Protein AF-A0A659XXK2-F1 (afdb_monomer)

Nearest PDB structures (foldseek):
  3upy-assembly1_B  TM=1.006E+00  e=1.968E-05  Brucella abortus 2308

Solvent-accessible surface area (backbone atoms only — not comparable to full-atom values): 4494 Å² total; per-residue (Å²): 131,70,42,58,80,47,92,90,35,78,52,47,81,36,35,58,90,40,40,69,57,43,75,27,37,48,94,77,68,19,74,32,93,55,84,68,56,46,73,57,66,49,45,63,77,46,71,91,73,85,87,82,86,83,86,74,92,49,66,72,59,48,53,52,62,67,70,68,115

Structure (mmCIF, N/CA/C/O backbone):
data_AF-A0A659XXK2-F1
#
_entry.id   AF-A0A659XXK2-F1
#
loop_
_atom_site.group_PDB
_atom_site.id
_atom_site.type_symbol
_atom_site.label_atom_id
_atom_site.label_alt_id
_atom_site.label_comp_id
_atom_site.label_asym_id
_atom_site.label_entity_id
_atom_site.label_seq_id
_atom_site.pdbx_PDB_ins_code
_atom_site.Cartn_x
_atom_site.Cartn_y
_atom_site.Cartn_z
_atom_site.occupancy
_atom_site.B_iso_or_equiv
_atom_site.auth_seq_id
_atom_site.auth_comp_id
_atom_site.auth_asym_id
_atom_site.auth_atom_id
_atom_site.pdbx_PDB_model_num
ATOM 1 N N . GLY A 1 1 ? -10.191 -13.454 -4.046 1.00 90.12 1 GLY A N 1
ATOM 2 C CA . GLY A 1 1 ? -8.885 -12.962 -3.563 1.00 90.12 1 GLY A CA 1
ATOM 3 C C . GLY A 1 1 ? -8.766 -11.483 -3.862 1.00 90.12 1 GLY A C 1
ATOM 4 O O . GLY A 1 1 ? -9.687 -10.939 -4.462 1.00 90.12 1 GLY A O 1
ATOM 5 N N . LEU A 1 2 ? -7.670 -10.846 -3.453 1.00 96.12 2 LEU A N 1
ATOM 6 C CA . LEU A 1 2 ? -7.349 -9.485 -3.893 1.00 96.12 2 LEU A CA 1
ATOM 7 C C . LEU A 1 2 ? -7.018 -9.502 -5.394 1.00 96.12 2 LEU A C 1
ATOM 9 O O . LEU A 1 2 ? -6.503 -10.503 -5.893 1.00 96.12 2 LEU A O 1
ATOM 13 N N . VAL A 1 3 ? -7.341 -8.429 -6.111 1.00 96.81 3 VAL A N 1
ATOM 14 C CA . VAL A 1 3 ? -7.196 -8.357 -7.577 1.00 96.81 3 VAL A CA 1
ATOM 15 C C . VAL A 1 3 ? -6.546 -7.039 -8.002 1.00 96.81 3 VAL A C 1
ATOM 17 O O . VAL A 1 3 ? -6.736 -6.043 -7.308 1.00 96.81 3 VAL A O 1
ATOM 20 N N . PRO A 1 4 ? -5.827 -6.983 -9.136 1.00 97.81 4 PRO A N 1
ATOM 21 C CA . PRO A 1 4 ? -5.310 -5.723 -9.662 1.00 97.81 4 PRO A CA 1
ATOM 22 C C . PRO A 1 4 ? -6.432 -4.709 -9.900 1.00 97.81 4 PRO A C 1
ATOM 24 O O . PRO A 1 4 ? -7.534 -5.071 -10.328 1.00 97.81 4 PRO A O 1
ATOM 27 N N . ASP A 1 5 ? -6.155 -3.438 -9.627 1.00 97.88 5 ASP A N 1
ATOM 28 C CA . ASP A 1 5 ? -7.121 -2.362 -9.854 1.00 97.88 5 ASP A CA 1
ATOM 29 C C . ASP A 1 5 ? -7.278 -2.047 -11.347 1.00 97.88 5 ASP A C 1
ATOM 31 O O . ASP A 1 5 ? -8.395 -1.901 -11.844 1.00 97.88 5 ASP A O 1
ATOM 35 N N . VAL A 1 6 ? -6.153 -2.040 -12.068 1.00 97.88 6 VAL A N 1
ATOM 36 C CA . VAL A 1 6 ? -6.051 -1.868 -13.522 1.00 97.88 6 VAL A CA 1
ATOM 37 C C . VAL A 1 6 ? -5.124 -2.936 -14.124 1.00 97.88 6 VAL A C 1
ATOM 39 O O . VAL A 1 6 ? -4.269 -3.473 -13.408 1.00 97.88 6 VAL A O 1
ATOM 42 N N . PRO A 1 7 ? -5.258 -3.279 -15.421 1.00 97.69 7 PRO A N 1
ATOM 43 C CA . PRO A 1 7 ? -4.304 -4.159 -16.094 1.00 97.69 7 PRO A CA 1
ATOM 44 C C . PRO A 1 7 ? -2.873 -3.624 -15.963 1.00 97.69 7 PRO A C 1
ATOM 46 O O . PRO A 1 7 ? -2.614 -2.473 -16.296 1.00 97.69 7 PRO A O 1
ATOM 49 N N . GLY A 1 8 ? -1.955 -4.462 -15.475 1.00 96.75 8 GLY A N 1
ATOM 50 C CA . GLY A 1 8 ? -0.563 -4.073 -15.221 1.00 96.75 8 GLY A CA 1
ATOM 51 C C . GLY A 1 8 ? -0.285 -3.480 -13.834 1.00 96.75 8 GLY A C 1
ATOM 52 O O . GLY A 1 8 ? 0.885 -3.309 -13.513 1.00 96.75 8 GLY A O 1
ATOM 53 N N . MET A 1 9 ? -1.316 -3.269 -13.000 1.00 98.19 9 MET A N 1
ATOM 54 C CA . MET A 1 9 ? -1.229 -2.562 -11.708 1.00 98.19 9 MET A CA 1
ATOM 55 C C . MET A 1 9 ? -0.805 -1.088 -11.873 1.00 98.19 9 MET A C 1
ATOM 57 O O . MET A 1 9 ? -0.505 -0.645 -12.981 1.00 98.19 9 MET A O 1
ATOM 61 N N . HIS A 1 10 ? -0.853 -0.292 -10.802 1.00 98.00 10 HIS A N 1
ATOM 62 C CA . HIS A 1 10 ? -0.474 1.124 -10.869 1.00 98.00 10 HIS A CA 1
ATOM 63 C C . HIS A 1 10 ? 1.038 1.329 -10.783 1.00 98.00 10 HIS A C 1
ATOM 65 O O . HIS A 1 10 ? 1.564 2.205 -11.465 1.00 98.00 10 HIS A O 1
ATOM 71 N N . GLY A 1 11 ? 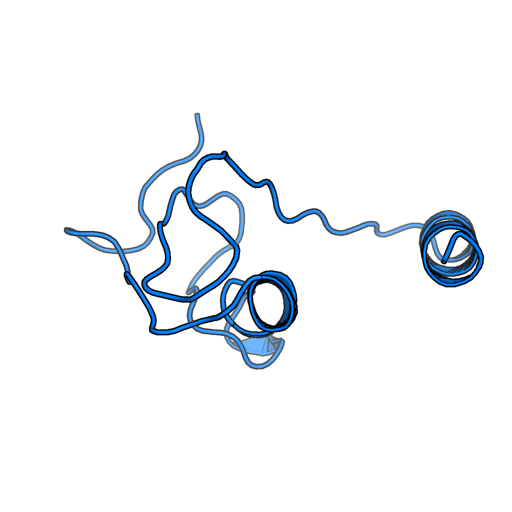1.737 0.548 -9.955 1.00 97.38 11 GLY A N 1
ATOM 72 C CA . GLY A 1 11 ? 3.192 0.627 -9.808 1.00 97.38 11 GLY A CA 1
ATOM 73 C C . GLY A 1 11 ? 3.742 2.024 -9.478 1.00 97.38 11 GLY A C 1
ATOM 74 O O . GLY A 1 11 ? 4.720 2.427 -10.115 1.00 97.38 11 GLY A O 1
ATOM 75 N N . PRO A 1 12 ? 3.141 2.806 -8.554 1.00 97.50 12 PRO A N 1
ATOM 76 C CA . PRO A 1 12 ? 3.559 4.181 -8.315 1.00 97.50 12 PRO A CA 1
ATOM 77 C C . PRO A 1 12 ? 4.972 4.279 -7.729 1.00 97.50 12 PRO A C 1
ATOM 79 O O . PRO A 1 12 ? 5.446 3.393 -7.008 1.00 97.50 12 PRO A O 1
ATOM 82 N N . THR A 1 13 ? 5.617 5.419 -7.975 1.00 97.25 13 THR A N 1
ATOM 83 C CA . THR A 1 13 ? 6.824 5.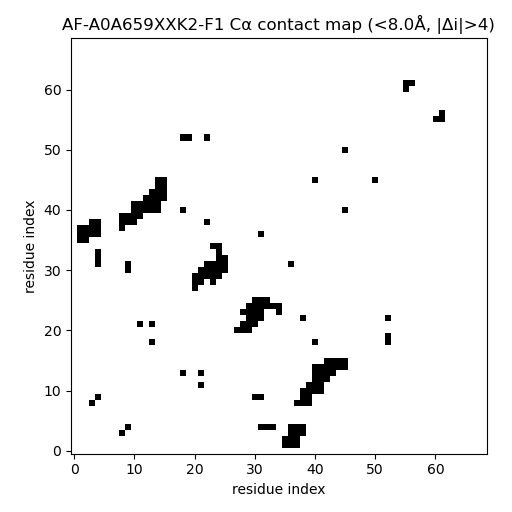808 -7.243 1.00 97.25 13 THR A CA 1
ATOM 84 C C . THR A 1 13 ? 6.435 6.193 -5.817 1.00 97.25 13 THR A C 1
ATOM 86 O O . THR A 1 13 ? 5.816 7.236 -5.625 1.00 97.25 13 THR A O 1
ATOM 89 N N . ALA A 1 14 ? 6.761 5.346 -4.840 1.00 97.31 14 ALA A N 1
ATOM 90 C CA . ALA A 1 14 ? 6.442 5.571 -3.429 1.00 97.31 14 ALA A CA 1
ATOM 91 C C . ALA A 1 14 ? 7.458 4.863 -2.519 1.00 97.31 14 ALA A C 1
ATOM 93 O O . ALA A 1 14 ? 7.710 3.661 -2.683 1.00 97.31 14 ALA A O 1
ATOM 94 N N . THR A 1 15 ? 8.040 5.590 -1.561 1.00 97.00 15 THR A N 1
ATOM 95 C CA . THR A 1 15 ? 8.874 5.010 -0.493 1.00 97.00 15 THR A CA 1
ATOM 96 C C . THR A 1 15 ? 8.024 4.281 0.546 1.00 97.00 15 THR A C 1
ATOM 98 O O . THR A 1 15 ? 6.796 4.367 0.535 1.00 97.00 15 THR A O 1
ATOM 101 N N . LEU A 1 16 ? 8.675 3.558 1.465 1.00 96.06 16 LEU A N 1
ATOM 102 C CA . LEU A 1 16 ? 8.002 2.844 2.557 1.00 96.06 16 LEU A CA 1
ATOM 103 C C . LEU A 1 16 ? 7.050 3.750 3.361 1.00 96.06 16 LEU A C 1
ATOM 105 O O . LEU A 1 16 ? 5.948 3.333 3.710 1.00 96.06 16 LEU A O 1
ATOM 109 N N . GLU A 1 17 ? 7.462 4.988 3.623 1.00 95.62 17 GLU A N 1
ATOM 110 C CA . GLU A 1 17 ? 6.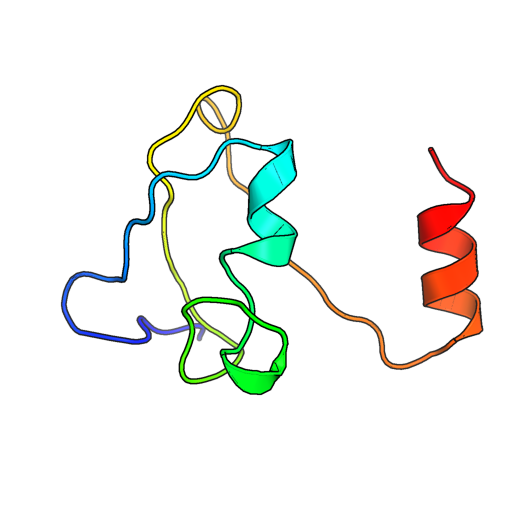713 5.975 4.407 1.00 95.62 17 GLU A CA 1
ATOM 111 C C . GLU A 1 17 ? 5.503 6.549 3.651 1.00 95.62 17 GLU A C 1
ATOM 113 O O . GLU A 1 17 ? 4.554 7.025 4.271 1.00 95.62 17 GLU A O 1
ATOM 118 N N . GLU A 1 18 ? 5.520 6.483 2.320 1.00 97.25 18 GLU A N 1
ATOM 119 C CA . GLU A 1 18 ? 4.496 7.044 1.431 1.00 97.25 18 GLU A CA 1
ATOM 120 C C . GLU A 1 18 ? 3.436 6.008 1.029 1.00 97.25 18 GLU A C 1
ATOM 122 O O . GLU A 1 18 ? 2.368 6.367 0.535 1.00 97.25 18 GLU A O 1
ATOM 127 N N . LEU A 1 19 ? 3.694 4.711 1.244 1.00 97.06 19 LEU A N 1
ATOM 128 C CA . LEU A 1 19 ? 2.826 3.628 0.768 1.00 97.06 19 LEU A CA 1
ATOM 129 C C . LEU A 1 19 ? 1.358 3.822 1.158 1.00 97.06 19 LEU A C 1
ATOM 131 O O . LEU A 1 19 ? 0.482 3.720 0.305 1.00 97.06 19 LEU A O 1
ATOM 135 N N . ALA A 1 20 ? 1.087 4.110 2.433 1.00 96.19 20 ALA A N 1
ATOM 136 C CA . ALA A 1 20 ? -0.278 4.195 2.948 1.00 96.19 20 ALA A CA 1
ATOM 137 C C . ALA A 1 20 ? -1.059 5.416 2.431 1.00 96.19 20 ALA A C 1
ATOM 139 O O . ALA A 1 20 ? -2.285 5.360 2.381 1.00 96.19 20 ALA A O 1
ATOM 140 N N . SER A 1 21 ? -0.376 6.500 2.045 1.00 97.00 21 SER A N 1
ATOM 141 C CA . SER A 1 21 ? -1.015 7.694 1.475 1.00 97.00 21 SER A CA 1
ATOM 142 C C . SER A 1 21 ? -1.154 7.623 -0.046 1.00 97.00 21 SER A C 1
ATOM 144 O O . SER A 1 21 ? -2.051 8.250 -0.599 1.00 97.00 21 SER A O 1
ATOM 146 N N . VAL A 1 22 ? -0.294 6.864 -0.731 1.00 97.94 22 VAL A N 1
ATOM 147 C CA . VAL A 1 22 ? -0.330 6.718 -2.194 1.00 97.94 22 VAL A CA 1
ATOM 148 C C . VAL A 1 22 ? -1.227 5.556 -2.624 1.00 97.94 22 VAL A C 1
ATOM 150 O O . VAL A 1 22 ? -2.090 5.720 -3.486 1.00 97.94 22 VAL A O 1
ATOM 153 N N . LEU A 1 23 ? -1.059 4.375 -2.025 1.00 98.06 23 LEU A N 1
ATOM 154 C CA . LEU A 1 23 ? -1.816 3.159 -2.348 1.00 98.06 23 LEU A CA 1
ATOM 155 C C . LEU A 1 23 ? -3.099 3.052 -1.505 1.00 98.06 23 LEU A C 1
ATOM 157 O O . LEU A 1 23 ? -3.393 2.020 -0.900 1.00 98.06 23 LEU A O 1
ATOM 161 N N . CYS A 1 24 ? -3.884 4.127 -1.493 1.00 97.81 24 CYS A N 1
ATOM 162 C CA . CYS A 1 24 ? -5.235 4.184 -0.940 1.00 97.81 24 CYS A CA 1
ATOM 163 C C . CYS A 1 24 ? -6.242 4.637 -2.023 1.00 97.81 24 CYS A C 1
ATOM 165 O O . CYS A 1 24 ? -5.839 4.961 -3.150 1.00 97.81 24 CYS A O 1
ATOM 167 N N . PRO A 1 25 ? -7.559 4.598 -1.751 1.00 98.00 25 PRO A N 1
ATOM 168 C CA . PRO A 1 25 ? -8.567 5.093 -2.681 1.00 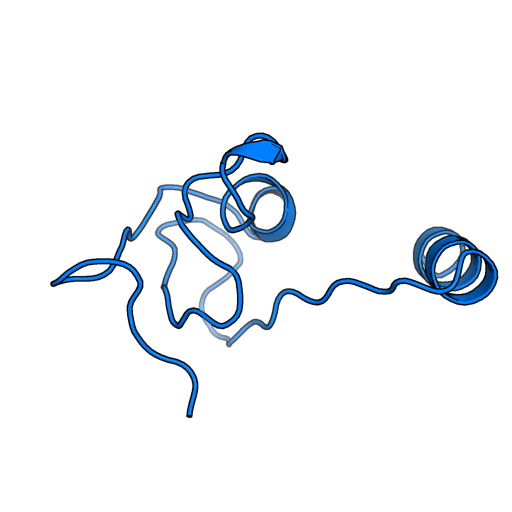98.00 25 PRO A CA 1
ATOM 169 C C . PRO A 1 25 ? -8.363 6.555 -3.086 1.00 98.00 25 PRO A C 1
ATOM 171 O O . PRO A 1 25 ? -7.912 7.384 -2.300 1.00 98.00 25 PRO A O 1
ATOM 174 N N . ARG A 1 26 ? -8.793 6.900 -4.301 1.00 97.75 26 ARG A N 1
ATOM 175 C CA . ARG A 1 26 ? -8.762 8.284 -4.808 1.00 97.75 26 ARG A CA 1
ATOM 176 C C . ARG A 1 26 ? -9.553 9.276 -3.958 1.00 97.75 26 ARG A C 1
ATOM 178 O O . ARG A 1 26 ? -9.165 10.435 -3.878 1.00 97.75 26 ARG A O 1
ATOM 185 N N . GLU A 1 27 ? -10.637 8.834 -3.322 1.00 97.25 27 GLU A N 1
ATOM 186 C CA . GLU A 1 27 ? -11.415 9.654 -2.378 1.00 97.25 27 GLU A CA 1
ATOM 187 C C . GLU A 1 27 ? -10.608 10.063 -1.134 1.00 97.25 27 GLU A C 1
ATOM 189 O O . GLU A 1 27 ? -10.869 11.119 -0.564 1.00 97.25 27 GLU A O 1
ATOM 194 N N . ASP A 1 28 ? -9.578 9.284 -0.792 1.00 96.00 28 ASP A N 1
ATOM 195 C CA . ASP A 1 28 ? -8.649 9.530 0.313 1.00 96.00 28 ASP A CA 1
ATOM 196 C C . ASP A 1 28 ? -7.335 10.194 -0.160 1.00 96.00 28 ASP A C 1
ATOM 198 O O . ASP A 1 28 ? -6.409 10.386 0.628 1.00 96.00 28 ASP A O 1
ATOM 202 N N . GLY A 1 29 ? -7.241 10.557 -1.448 1.00 97.12 29 GLY A N 1
ATOM 203 C CA . GLY A 1 29 ? -6.076 11.211 -2.056 1.00 97.12 29 GLY A CA 1
ATOM 204 C C . GLY A 1 29 ? -5.053 10.276 -2.713 1.00 97.12 29 GLY A C 1
ATOM 205 O O . GLY A 1 29 ? -4.047 10.765 -3.228 1.00 97.12 29 GLY A O 1
ATOM 206 N N . GLY A 1 30 ? -5.301 8.963 -2.730 1.00 97.69 30 GLY A N 1
ATOM 207 C CA . GLY A 1 30 ? -4.419 7.972 -3.351 1.00 97.69 30 GLY A CA 1
ATOM 208 C C . GLY A 1 30 ? -4.720 7.690 -4.826 1.00 97.69 30 GLY A C 1
ATOM 209 O O . GLY A 1 30 ? -5.438 8.428 -5.504 1.00 97.69 30 GLY A O 1
ATOM 210 N N . VAL A 1 31 ? -4.165 6.593 -5.351 1.00 98.06 31 VAL A N 1
ATOM 211 C CA . VAL A 1 31 ? -4.255 6.243 -6.785 1.00 98.06 31 VAL A CA 1
ATOM 212 C C . VAL A 1 31 ? -5.335 5.207 -7.121 1.00 98.06 31 VAL A C 1
ATOM 214 O O . VAL A 1 31 ? -5.746 5.109 -8.283 1.00 98.06 31 VAL A O 1
ATOM 217 N N . LEU A 1 32 ? -5.832 4.463 -6.127 1.00 98.25 32 LEU A N 1
ATOM 218 C CA . LEU A 1 32 ? -6.690 3.293 -6.336 1.00 98.25 32 LEU A CA 1
ATOM 219 C C . LEU A 1 32 ? -8.152 3.675 -6.622 1.00 98.25 32 LEU A C 1
ATOM 221 O O . LEU A 1 32 ? -8.724 4.544 -5.965 1.00 98.25 32 LEU A O 1
ATOM 225 N N . HIS A 1 33 ? -8.806 2.980 -7.556 1.00 98.06 33 HIS A N 1
ATOM 226 C CA . HIS A 1 33 ? -10.246 3.138 -7.811 1.00 98.06 33 HIS A CA 1
ATOM 227 C C . HIS A 1 33 ? -11.106 2.412 -6.769 1.00 98.06 33 HIS A C 1
ATOM 229 O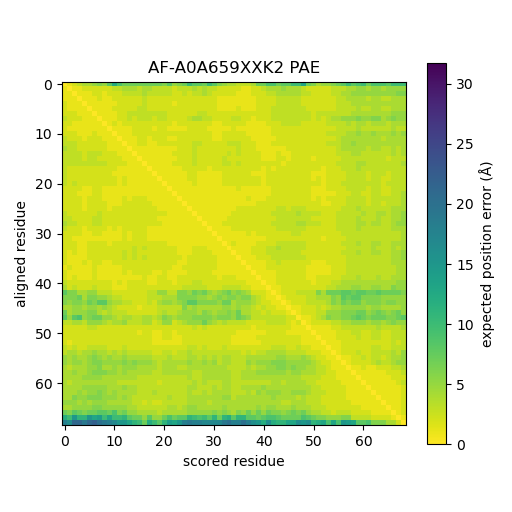 O . HIS A 1 33 ? -12.270 2.762 -6.585 1.00 98.06 33 HIS A O 1
ATOM 235 N N . ARG A 1 34 ? -10.561 1.385 -6.103 1.00 96.38 34 ARG A N 1
ATOM 236 C CA . ARG A 1 34 ? -11.247 0.617 -5.056 1.00 96.38 34 ARG A CA 1
ATOM 237 C C . ARG A 1 34 ? -10.274 0.051 -4.024 1.00 96.38 34 ARG A C 1
ATOM 239 O O . ARG A 1 34 ? -9.079 -0.074 -4.270 1.00 96.38 34 ARG A O 1
ATOM 246 N N . LYS A 1 35 ? -10.823 -0.366 -2.884 1.00 96.19 35 LYS A N 1
ATOM 247 C CA . LYS A 1 35 ? -10.117 -1.165 -1.870 1.00 96.19 35 LYS A CA 1
ATOM 248 C C . LYS A 1 35 ? -10.027 -2.634 -2.302 1.00 96.19 35 LYS A C 1
ATOM 250 O O . LYS A 1 35 ? -10.754 -3.080 -3.189 1.00 96.19 35 LYS A O 1
ATOM 255 N N . GLY A 1 36 ? -9.163 -3.402 -1.636 1.00 96.50 36 GLY A N 1
ATOM 256 C CA . GLY A 1 36 ? -8.999 -4.837 -1.905 1.00 96.50 36 GLY A CA 1
ATOM 257 C C . GLY A 1 36 ? -8.150 -5.140 -3.146 1.00 96.50 36 GLY A C 1
ATOM 258 O O . GLY A 1 36 ? -8.450 -6.072 -3.896 1.00 96.50 36 GLY A O 1
ATOM 259 N N . VAL A 1 37 ? -7.109 -4.335 -3.362 1.00 98.00 37 VAL A N 1
ATOM 260 C CA . VAL A 1 37 ? -6.245 -4.370 -4.545 1.00 98.00 37 VAL A CA 1
ATOM 261 C C . VAL A 1 37 ? -4.904 -5.040 -4.240 1.00 98.00 37 VAL A C 1
ATOM 263 O O . VAL A 1 37 ? -4.394 -4.929 -3.128 1.00 98.00 37 VAL A O 1
ATOM 266 N N . VAL A 1 38 ? -4.335 -5.723 -5.237 1.00 98.06 38 VAL A N 1
ATOM 267 C CA . VAL A 1 38 ? -2.902 -6.067 -5.266 1.00 98.06 38 VAL A CA 1
ATOM 268 C C . VAL A 1 38 ? -2.181 -5.068 -6.162 1.00 98.06 38 VAL A C 1
ATOM 270 O O . VAL A 1 38 ? -2.585 -4.890 -7.311 1.00 98.06 38 VAL A O 1
ATOM 273 N N . ASP A 1 39 ? -1.129 -4.443 -5.638 1.00 98.19 39 ASP A N 1
ATOM 274 C CA . ASP A 1 39 ? -0.264 -3.515 -6.366 1.00 98.19 39 ASP A CA 1
ATOM 275 C C . ASP A 1 39 ? 1.186 -3.631 -5.870 1.00 98.19 39 ASP A C 1
ATOM 277 O O . ASP A 1 39 ? 1.465 -4.333 -4.894 1.00 98.19 39 ASP A O 1
ATOM 281 N N . TYR A 1 40 ? 2.108 -2.942 -6.535 1.00 97.56 40 TYR A N 1
ATOM 282 C CA . TYR A 1 40 ? 3.511 -2.840 -6.140 1.00 97.56 40 TYR A CA 1
ATOM 283 C C . TYR A 1 40 ? 3.940 -1.373 -6.109 1.00 97.56 40 TYR A C 1
ATOM 285 O O . TYR A 1 40 ? 3.243 -0.508 -6.625 1.00 97.56 40 TYR A O 1
ATOM 293 N N . SER A 1 41 ? 5.092 -1.073 -5.516 1.00 97.50 41 SER A N 1
ATOM 294 C CA . SER A 1 41 ? 5.673 0.268 -5.576 1.00 97.50 41 SER A CA 1
ATOM 295 C C . SER A 1 41 ? 7.097 0.232 -6.107 1.00 97.50 41 SER A C 1
ATOM 297 O O . SER A 1 41 ? 7.794 -0.785 -6.036 1.00 97.50 41 SER A O 1
ATOM 299 N N . ILE A 1 42 ? 7.534 1.371 -6.633 1.00 96.19 42 ILE A N 1
ATOM 300 C CA . ILE A 1 42 ? 8.916 1.615 -7.027 1.00 96.19 42 ILE A CA 1
ATOM 301 C C . ILE A 1 42 ? 9.474 2.666 -6.070 1.00 96.19 42 ILE A C 1
ATOM 303 O O . ILE A 1 42 ? 9.222 3.857 -6.218 1.00 96.19 42 ILE A O 1
ATOM 307 N N . GLY A 1 43 ? 10.225 2.246 -5.056 1.00 92.56 43 GLY A N 1
ATOM 308 C CA . GLY A 1 43 ? 10.766 3.193 -4.086 1.00 92.56 43 GLY A CA 1
ATOM 309 C C . GLY A 1 43 ? 11.701 2.573 -3.063 1.00 92.56 43 GLY A C 1
ATOM 310 O O . GLY A 1 43 ? 11.819 1.353 -2.927 1.00 92.56 43 GLY A O 1
ATOM 311 N N . LYS A 1 44 ? 12.412 3.446 -2.348 1.00 93.75 44 LYS A N 1
ATOM 312 C CA . LYS A 1 44 ? 13.380 3.043 -1.328 1.00 93.75 44 LYS A CA 1
ATOM 313 C C . LYS A 1 44 ? 12.661 2.455 -0.110 1.00 93.75 44 LYS A C 1
ATOM 315 O O . LYS A 1 44 ? 11.630 2.965 0.3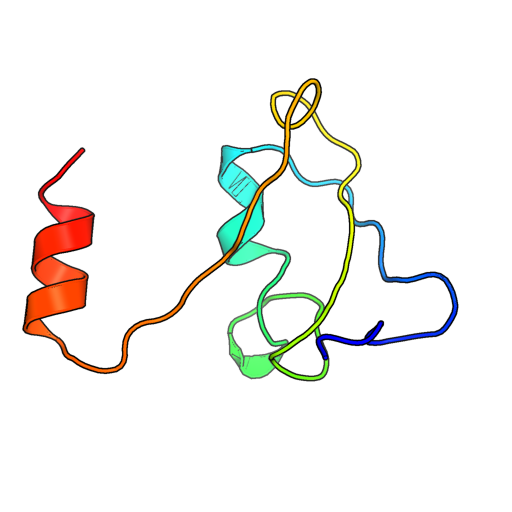16 1.00 93.75 44 LYS A O 1
ATOM 320 N N . GLY A 1 45 ? 13.256 1.417 0.474 1.00 92.44 45 GLY A N 1
ATOM 321 C CA . GLY A 1 45 ? 12.860 0.887 1.783 1.00 92.44 45 GLY A CA 1
ATOM 322 C C . GLY A 1 45 ? 11.775 -0.188 1.751 1.00 92.44 45 GLY A C 1
ATOM 323 O O . GLY A 1 45 ? 11.531 -0.803 2.780 1.00 92.44 45 GLY A O 1
ATOM 324 N N . VAL A 1 46 ? 11.161 -0.453 0.594 1.00 92.19 46 VAL A N 1
ATOM 325 C CA . VAL A 1 46 ? 10.147 -1.514 0.457 1.00 92.19 46 VAL A CA 1
ATOM 326 C C . VAL A 1 46 ? 10.788 -2.871 0.159 1.00 92.19 46 VAL A C 1
ATOM 328 O O . VAL A 1 46 ? 10.412 -3.881 0.747 1.00 92.19 46 VAL A O 1
ATOM 331 N N . ALA A 1 47 ? 11.775 -2.899 -0.740 1.00 91.50 47 ALA A N 1
ATOM 332 C CA . ALA A 1 47 ? 12.536 -4.103 -1.057 1.00 91.50 47 ALA A CA 1
ATOM 333 C C . ALA A 1 47 ? 13.873 -4.130 -0.287 1.00 91.50 47 ALA A C 1
ATOM 335 O O . ALA A 1 47 ? 14.556 -3.100 -0.241 1.00 91.50 47 ALA A O 1
ATOM 336 N N . PRO A 1 48 ? 14.296 -5.292 0.256 1.00 93.25 48 PRO A N 1
ATOM 337 C CA . PRO A 1 48 ? 13.598 -6.586 0.264 1.00 93.25 48 PRO A CA 1
ATOM 338 C C . PRO A 1 48 ? 12.416 -6.614 1.252 1.00 93.25 48 PRO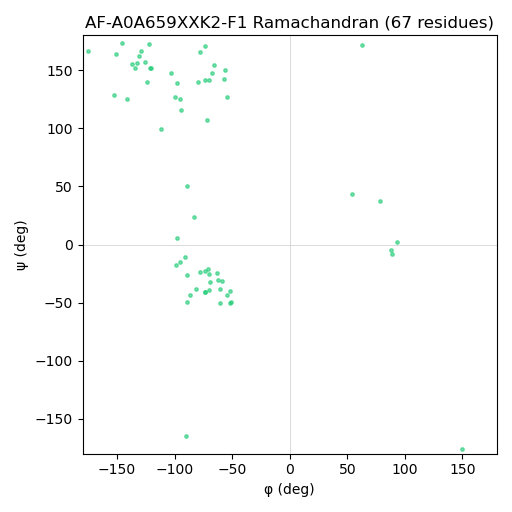 A C 1
ATOM 340 O O . PRO A 1 48 ? 12.534 -6.102 2.360 1.00 93.25 48 PRO A O 1
ATOM 343 N N . GLY A 1 49 ? 11.303 -7.256 0.882 1.00 94.19 49 GLY A N 1
ATOM 344 C CA . GLY A 1 49 ? 10.138 -7.377 1.761 1.00 94.19 49 GLY A CA 1
ATOM 345 C C . GLY A 1 49 ? 8.806 -7.457 1.019 1.00 94.19 49 GLY A C 1
ATOM 346 O O . GLY A 1 49 ? 8.754 -7.500 -0.209 1.00 94.19 49 GLY A O 1
ATOM 347 N N . VAL A 1 50 ? 7.729 -7.489 1.801 1.00 96.31 50 VAL A N 1
ATOM 348 C CA . VAL A 1 50 ? 6.336 -7.374 1.353 1.00 96.31 50 VAL A CA 1
ATOM 349 C C . VAL A 1 50 ? 5.595 -6.453 2.318 1.00 96.31 50 VAL A C 1
ATOM 351 O O . VAL A 1 50 ? 5.987 -6.331 3.479 1.00 96.31 50 VAL A O 1
ATOM 354 N N . PHE A 1 51 ? 4.521 -5.818 1.859 1.00 97.06 51 PHE A N 1
ATOM 355 C CA . PHE A 1 51 ? 3.703 -4.927 2.679 1.00 97.06 51 PHE A CA 1
ATOM 356 C C . PHE A 1 51 ? 2.214 -5.254 2.544 1.00 97.06 51 PHE A C 1
ATOM 358 O O . PHE A 1 51 ? 1.782 -5.913 1.599 1.00 97.06 51 PHE A O 1
ATOM 365 N N . CYS A 1 52 ? 1.425 -4.777 3.504 1.00 97.06 52 CYS A N 1
ATOM 366 C CA . CYS A 1 52 ? -0.031 -4.791 3.463 1.00 97.06 52 CYS A CA 1
ATOM 367 C C . CYS A 1 52 ? -0.531 -3.479 4.068 1.00 97.06 52 CYS A C 1
ATOM 369 O O . CYS A 1 52 ? -0.152 -3.135 5.188 1.00 97.06 52 CYS A O 1
ATOM 371 N N . ILE A 1 53 ? -1.358 -2.745 3.326 1.00 96.31 53 ILE A N 1
ATOM 372 C CA . ILE A 1 53 ? -1.985 -1.513 3.808 1.00 96.31 53 ILE A CA 1
ATOM 373 C C . ILE A 1 53 ? -3.369 -1.882 4.326 1.00 96.31 53 ILE A C 1
ATOM 375 O O . ILE A 1 53 ? -4.164 -2.502 3.618 1.00 96.31 53 ILE A O 1
ATOM 379 N N . ILE A 1 54 ? -3.638 -1.512 5.574 1.00 94.69 54 ILE A N 1
ATOM 380 C CA . ILE A 1 54 ? -4.893 -1.805 6.258 1.00 94.69 54 ILE A CA 1
ATOM 381 C C . ILE A 1 54 ? -5.578 -0.514 6.685 1.00 94.69 54 ILE A C 1
ATOM 383 O O . ILE A 1 54 ? -4.930 0.481 6.999 1.00 94.69 54 ILE A O 1
ATOM 387 N N . GLU A 1 55 ? -6.900 -0.572 6.769 1.00 91.62 55 GLU A N 1
ATOM 388 C CA . GLU A 1 55 ? -7.717 0.461 7.391 1.00 91.62 55 GLU A CA 1
ATOM 389 C C . GLU A 1 55 ? -8.533 -0.137 8.535 1.00 91.62 55 GLU A C 1
ATOM 391 O O . GLU A 1 55 ? -8.896 -1.316 8.516 1.00 91.62 55 GLU A O 1
ATOM 396 N N . THR A 1 56 ? -8.860 0.684 9.529 1.00 92.56 56 THR A N 1
ATOM 397 C CA . THR A 1 56 ? -9.760 0.306 10.618 1.00 92.56 56 THR A CA 1
ATOM 398 C C . THR A 1 56 ? -10.917 1.285 10.702 1.00 92.56 56 THR A C 1
ATOM 400 O O . THR A 1 56 ? -10.741 2.492 10.566 1.00 92.56 56 THR A O 1
ATOM 403 N N . LYS A 1 57 ? -12.115 0.757 10.956 1.00 93.06 57 LYS A N 1
ATOM 404 C CA . LYS A 1 57 ? -13.327 1.561 11.161 1.00 93.06 57 LYS A CA 1
ATOM 405 C C . LYS A 1 57 ? -13.563 1.909 12.630 1.00 93.06 57 LYS A C 1
ATOM 407 O O . LYS A 1 57 ? -14.446 2.704 12.926 1.00 93.06 57 LYS A O 1
ATOM 412 N N . HIS A 1 58 ? -12.822 1.294 13.556 1.00 97.12 58 HIS A N 1
ATOM 413 C CA . HIS A 1 58 ? -13.027 1.498 14.987 1.00 97.12 58 HIS A CA 1
ATOM 414 C C . HIS A 1 58 ? -12.083 2.595 15.512 1.00 97.12 58 HIS A C 1
ATOM 416 O O . HIS A 1 58 ? -10.873 2.354 15.558 1.00 97.12 58 HIS A O 1
ATOM 422 N N . PRO A 1 59 ? -12.594 3.746 16.000 1.00 94.88 59 PRO A N 1
ATOM 423 C CA . PRO A 1 59 ? -11.761 4.889 16.396 1.00 94.88 59 PRO A CA 1
ATOM 424 C C . PRO A 1 59 ? -10.674 4.537 17.417 1.00 94.88 59 PRO A C 1
ATOM 426 O O . PRO A 1 59 ? -9.516 4.880 17.227 1.00 94.88 59 PRO A O 1
ATOM 429 N N . ARG A 1 60 ? -11.012 3.740 18.440 1.00 96.19 60 ARG A N 1
ATOM 430 C CA . ARG A 1 60 ? -10.045 3.282 19.457 1.00 96.19 60 ARG A CA 1
ATOM 431 C C . ARG A 1 60 ? -8.900 2.424 18.902 1.00 96.19 60 ARG A C 1
ATOM 433 O O . ARG A 1 60 ? -7.811 2.416 19.462 1.00 96.19 60 ARG A O 1
ATOM 440 N N . VAL A 1 61 ? -9.143 1.663 17.832 1.00 95.81 61 VAL A N 1
ATOM 441 C CA . VAL A 1 61 ? -8.085 0.865 17.194 1.00 95.81 61 VAL A CA 1
ATOM 442 C C . VAL A 1 61 ? -7.157 1.793 16.419 1.00 95.81 61 VAL A C 1
ATOM 444 O O . VAL A 1 61 ? -5.948 1.625 16.500 1.00 95.81 61 VAL A O 1
ATOM 447 N N . LEU A 1 62 ? -7.710 2.794 15.725 1.00 93.31 62 LEU A N 1
ATOM 448 C CA . LEU A 1 62 ? -6.916 3.804 15.027 1.00 93.31 62 LEU A CA 1
ATOM 449 C C . LEU A 1 62 ? -6.031 4.590 16.002 1.00 93.31 62 LEU A C 1
ATOM 451 O O . LEU A 1 62 ? -4.826 4.663 15.794 1.00 93.31 62 LEU A O 1
ATOM 455 N N . GLU A 1 63 ? -6.620 5.106 17.083 1.00 94.56 63 GLU A N 1
ATOM 456 C CA . GLU A 1 63 ? -5.908 5.797 18.166 1.00 94.56 63 GLU A CA 1
ATOM 457 C C . GLU A 1 63 ? -4.745 4.942 18.685 1.00 94.56 63 GLU A C 1
ATOM 459 O O . GLU A 1 63 ? -3.594 5.371 18.677 1.00 94.56 63 GLU A O 1
ATOM 464 N N . ARG A 1 64 ? -5.013 3.667 18.998 1.00 95.12 64 ARG A N 1
ATOM 465 C CA . ARG A 1 64 ? -3.982 2.743 19.477 1.00 95.12 64 ARG A CA 1
ATOM 466 C C . ARG A 1 64 ? -2.847 2.522 18.474 1.00 95.12 64 ARG A C 1
ATOM 468 O O . ARG A 1 64 ? -1.705 2.387 18.898 1.00 95.12 64 ARG A O 1
ATOM 475 N N . MET A 1 65 ? -3.142 2.442 17.176 1.00 92.69 65 MET A N 1
ATOM 476 C CA . MET A 1 65 ? -2.113 2.282 16.140 1.00 92.69 65 MET A CA 1
ATOM 477 C C . MET A 1 65 ? -1.252 3.541 15.984 1.00 92.69 65 MET A C 1
ATOM 479 O O . MET A 1 65 ? -0.069 3.424 15.682 1.00 92.69 65 MET A O 1
ATOM 483 N N . ILE A 1 66 ? -1.825 4.728 16.206 1.00 91.12 66 ILE A N 1
ATOM 484 C CA . ILE A 1 66 ? -1.091 6.000 16.181 1.00 91.12 66 ILE A CA 1
ATOM 485 C C . ILE A 1 66 ? -0.147 6.111 17.386 1.00 91.12 66 ILE A C 1
ATOM 487 O O . ILE A 1 66 ? 0.983 6.567 17.220 1.00 91.12 66 ILE A O 1
ATOM 491 N N . ASP A 1 67 ? -0.586 5.661 18.563 1.00 94.44 67 ASP A N 1
ATOM 492 C CA . ASP A 1 67 ? 0.195 5.721 19.806 1.00 94.44 67 ASP A CA 1
ATOM 493 C C . ASP A 1 67 ? 1.386 4.744 19.843 1.00 94.44 67 ASP A C 1
ATOM 495 O O . ASP A 1 67 ? 2.317 4.937 20.619 1.00 94.44 67 ASP A O 1
ATOM 499 N N . LEU A 1 68 ? 1.368 3.680 19.032 1.00 89.38 68 LEU A N 1
ATOM 500 C CA . LEU A 1 68 ? 2.346 2.578 19.048 1.00 89.38 68 LEU A CA 1
ATOM 501 C C . LEU A 1 68 ? 3.649 2.851 18.260 1.00 89.38 68 LEU A C 1
ATOM 503 O O . LEU A 1 68 ? 4.298 1.902 17.823 1.00 89.38 68 LEU A O 1
ATOM 507 N N . LYS A 1 69 ? 4.027 4.117 18.057 1.00 67.81 69 LYS A N 1
ATOM 508 C CA . LYS A 1 69 ? 5.229 4.493 17.289 1.00 67.81 69 LYS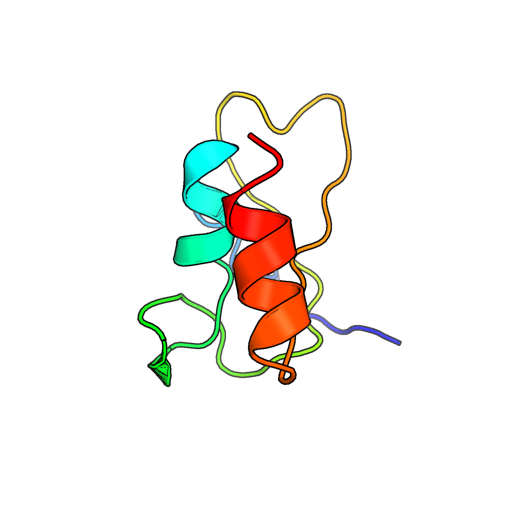 A CA 1
ATOM 509 C C . LYS A 1 69 ? 6.545 4.209 18.007 1.00 67.81 69 LYS A C 1
ATOM 511 O O . LYS A 1 69 ? 6.643 4.506 19.217 1.00 67.81 69 LYS A O 1
#

Foldseek 3D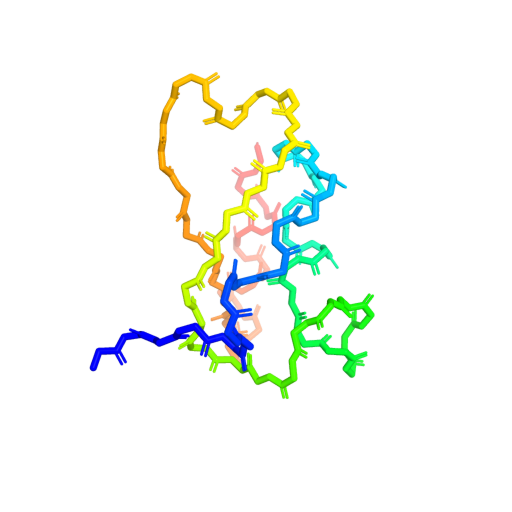i:
DQEAQDVVHPQEAAEPVCCQQAVDDVVSVHDGVDPRHDHHYDYPPCPPDHDDHDDDPDVVVVVVVVVPD

pLDDT: mean 95.51, std 4.02, range [67.81, 98.25]

Sequence (69 aa):
GLVPDVPGMHGPTATLEELASVLCPREDGGVLHRKGVVDYSIGKGVAPGVFCIIETKHPRVLERMIDLK

Mean predicted aligned error: 2.88 Å

Radius of gyration: 12.83 Å; Cα contacts (8 Å, |Δi|>4): 85; chains: 1; bounding box: 27×24×36 Å

Secondary structure (DSSP, 8-state):
--B-SSTT----B--TTTHHHHSSBGGGTSSBSSSSB----BSTTTSSS-------S-HHHHHHHHHT-